Protein AF-A0A3D4VYZ0-F1 (afdb_monomer_lite)

Structure (mmCIF, N/CA/C/O backbone):
data_AF-A0A3D4VYZ0-F1
#
_entry.id   AF-A0A3D4VYZ0-F1
#
loop_
_atom_site.group_PDB
_atom_site.id
_atom_site.type_symbol
_atom_site.label_atom_id
_atom_site.label_alt_id
_atom_site.label_comp_id
_atom_site.label_asym_id
_atom_site.label_entity_id
_atom_site.label_seq_id
_atom_site.pdbx_PDB_ins_code
_atom_site.Cartn_x
_atom_site.Cartn_y
_atom_site.Cartn_z
_atom_site.occupancy
_atom_site.B_iso_or_equiv
_atom_site.auth_seq_id
_atom_site.auth_comp_id
_atom_site.auth_asym_id
_atom_site.auth_atom_id
_atom_site.pdbx_PDB_model_num
ATOM 1 N N . MET A 1 1 ? 2.281 0.788 9.299 1.00 82.56 1 MET A N 1
ATOM 2 C CA . MET A 1 1 ? 1.384 0.851 8.117 1.00 82.56 1 MET A CA 1
ATOM 3 C C . MET A 1 1 ? 1.942 1.737 7.007 1.00 82.56 1 MET A C 1
ATOM 5 O O . MET A 1 1 ? 2.529 1.193 6.082 1.00 82.56 1 MET A O 1
ATOM 9 N N . LEU A 1 2 ? 1.822 3.073 7.100 1.00 88.31 2 LEU A N 1
ATOM 10 C CA . LEU A 1 2 ? 2.219 4.002 6.029 1.00 88.31 2 LEU A CA 1
ATOM 11 C C . LEU A 1 2 ? 3.659 3.782 5.555 1.00 88.31 2 LEU A C 1
ATOM 13 O O . LEU A 1 2 ? 3.893 3.672 4.360 1.00 88.31 2 LEU A O 1
ATOM 17 N N . PHE A 1 3 ? 4.601 3.620 6.488 1.00 88.00 3 PHE A N 1
ATOM 18 C CA . PHE A 1 3 ? 5.997 3.334 6.156 1.00 88.00 3 PHE A CA 1
ATOM 19 C C . PHE A 1 3 ? 6.164 2.087 5.270 1.00 88.00 3 PHE A C 1
ATOM 21 O O . PHE A 1 3 ? 6.912 2.122 4.300 1.00 88.00 3 PHE A O 1
ATOM 28 N N . HIS A 1 4 ? 5.441 0.997 5.546 1.00 89.75 4 HIS A N 1
ATOM 29 C CA . HIS A 1 4 ? 5.520 -0.217 4.727 1.00 89.75 4 HIS A CA 1
ATOM 30 C C . HIS A 1 4 ? 4.909 -0.016 3.340 1.00 89.75 4 HIS A C 1
ATOM 32 O O . HIS A 1 4 ? 5.498 -0.458 2.356 1.00 89.75 4 HIS A O 1
ATOM 38 N N . LEU A 1 5 ? 3.763 0.667 3.253 1.00 93.06 5 LEU A N 1
ATOM 39 C CA . LEU A 1 5 ? 3.119 0.958 1.970 1.00 93.06 5 LEU A CA 1
ATOM 40 C C . LEU A 1 5 ? 3.996 1.877 1.110 1.00 93.06 5 LEU A C 1
ATOM 42 O O . LEU A 1 5 ? 4.242 1.573 -0.054 1.00 93.06 5 LEU A O 1
ATOM 46 N N . LEU A 1 6 ? 4.552 2.935 1.705 1.00 92.56 6 LEU A N 1
ATOM 47 C CA . LEU A 1 6 ? 5.479 3.848 1.041 1.00 92.56 6 LEU A CA 1
ATOM 48 C C . LEU A 1 6 ? 6.773 3.142 0.622 1.00 92.56 6 LEU A C 1
ATOM 50 O O . LEU A 1 6 ? 7.276 3.361 -0.473 1.00 92.56 6 LEU A O 1
ATOM 54 N N . SER A 1 7 ? 7.301 2.259 1.469 1.00 90.94 7 SER A N 1
ATOM 55 C CA . SER A 1 7 ? 8.493 1.476 1.153 1.00 90.94 7 SER A CA 1
ATOM 56 C C . SER A 1 7 ? 8.266 0.545 -0.044 1.00 90.94 7 SER A C 1
ATOM 58 O O . SER A 1 7 ? 9.161 0.401 -0.871 1.00 90.94 7 SER A O 1
ATOM 60 N N . ASN A 1 8 ? 7.080 -0.058 -0.178 1.00 93.00 8 ASN A N 1
ATOM 61 C CA . ASN A 1 8 ? 6.732 -0.859 -1.357 1.00 93.00 8 ASN A CA 1
ATOM 62 C C . ASN A 1 8 ? 6.607 0.016 -2.612 1.00 93.00 8 ASN A C 1
ATOM 64 O O . ASN A 1 8 ? 7.200 -0.313 -3.636 1.00 93.00 8 ASN A O 1
ATOM 68 N N . ALA A 1 9 ? 5.925 1.161 -2.509 1.00 94.19 9 ALA A N 1
ATOM 69 C CA . ALA A 1 9 ? 5.799 2.126 -3.599 1.00 94.19 9 ALA A C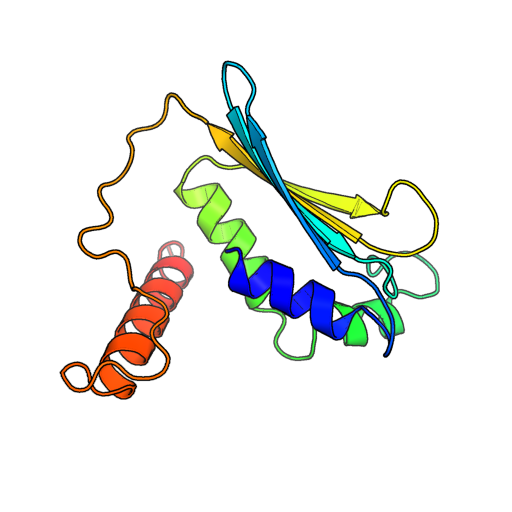A 1
ATOM 70 C C . ALA A 1 9 ? 7.174 2.612 -4.102 1.00 94.19 9 ALA A C 1
ATOM 72 O O . ALA A 1 9 ? 7.447 2.562 -5.298 1.00 94.19 9 ALA A O 1
ATOM 73 N N . LEU A 1 10 ? 8.088 2.979 -3.193 1.00 93.31 10 LEU A N 1
ATOM 74 C CA . LEU A 1 10 ? 9.450 3.431 -3.519 1.00 93.31 10 LEU A CA 1
ATOM 75 C C . LEU A 1 10 ? 10.293 2.381 -4.248 1.00 93.31 10 LEU A C 1
ATOM 77 O O . LEU A 1 10 ? 11.117 2.739 -5.081 1.00 93.31 10 LEU A O 1
ATOM 81 N N . ARG A 1 11 ? 10.109 1.091 -3.949 1.00 92.31 11 ARG A N 1
ATOM 82 C CA . ARG A 1 11 ? 10.805 0.021 -4.682 1.00 92.31 11 ARG A CA 1
ATOM 83 C C . ARG A 1 11 ? 10.164 -0.275 -6.038 1.00 92.31 11 ARG A C 1
ATOM 85 O O . ARG A 1 11 ? 10.838 -0.753 -6.951 1.00 92.31 11 ARG A O 1
ATOM 92 N N . ALA A 1 12 ? 8.860 -0.040 -6.157 1.00 93.88 12 ALA A N 1
ATOM 93 C CA . ALA A 1 12 ? 8.111 -0.288 -7.377 1.00 93.88 12 ALA A CA 1
ATOM 94 C C . ALA A 1 12 ? 8.411 0.758 -8.456 1.00 93.88 12 ALA A C 1
ATOM 96 O O . ALA A 1 12 ? 8.538 0.392 -9.631 1.00 93.88 12 ALA A O 1
ATOM 97 N N . VAL A 1 13 ? 8.534 2.031 -8.066 1.00 95.44 13 VAL A N 1
ATOM 98 C CA . VAL A 1 13 ? 8.815 3.138 -8.989 1.00 95.44 13 VAL A CA 1
ATOM 99 C C . VAL A 1 13 ? 10.237 3.081 -9.537 1.00 95.44 13 VAL A C 1
ATOM 101 O O . VAL A 1 13 ? 11.190 2.710 -8.854 1.00 95.44 13 VAL A O 1
ATOM 104 N N . SER A 1 14 ? 10.376 3.448 -10.807 1.00 92.94 14 SER A N 1
ATOM 105 C CA . SER A 1 14 ? 11.679 3.706 -11.425 1.00 92.94 14 SER A CA 1
ATOM 106 C C . SER A 1 14 ? 12.163 5.122 -11.060 1.00 92.94 14 SER A C 1
ATOM 108 O O . SER A 1 14 ? 11.348 5.956 -10.658 1.00 92.94 14 SER A O 1
ATOM 110 N N . PRO A 1 15 ? 13.462 5.446 -11.218 1.00 92.44 15 PRO A N 1
ATOM 111 C CA . PRO A 1 15 ? 13.946 6.818 -11.066 1.00 92.44 15 PRO A CA 1
ATOM 112 C C . PRO A 1 15 ? 13.119 7.812 -11.897 1.00 92.44 15 PRO A C 1
ATOM 114 O O . PRO A 1 15 ? 12.883 7.581 -13.080 1.00 92.44 15 PRO A O 1
ATOM 117 N N . GLY A 1 16 ? 12.663 8.900 -11.268 1.00 92.44 16 GLY A N 1
ATOM 118 C CA . GLY A 1 16 ? 11.771 9.891 -11.887 1.00 92.44 16 GLY A CA 1
ATOM 119 C C . GLY A 1 16 ? 10.271 9.559 -11.830 1.00 92.44 16 GLY A C 1
ATOM 120 O O . GLY A 1 16 ? 9.466 10.388 -12.250 1.00 92.44 16 GLY A O 1
ATOM 121 N N . GLY A 1 17 ? 9.891 8.392 -11.300 1.00 93.50 17 GLY A N 1
ATOM 122 C CA . GLY A 1 17 ? 8.497 8.027 -11.040 1.00 93.50 17 GLY A CA 1
ATOM 123 C C . GLY A 1 17 ? 7.862 8.826 -9.900 1.00 93.50 17 GLY A C 1
ATOM 124 O O . GLY A 1 17 ? 8.531 9.547 -9.154 1.00 93.50 17 GLY A O 1
ATOM 125 N N . GLN A 1 18 ? 6.548 8.693 -9.762 1.00 95.19 18 GLN A N 1
ATOM 126 C CA . GLN A 1 18 ? 5.728 9.440 -8.818 1.00 95.19 18 GLN A CA 1
ATOM 127 C C . GLN A 1 18 ? 5.011 8.526 -7.832 1.00 95.19 18 GLN A C 1
ATOM 129 O O . GLN A 1 18 ? 4.417 7.508 -8.185 1.00 95.19 18 GLN A O 1
ATOM 134 N N . ILE A 1 19 ? 4.989 8.976 -6.579 1.00 96.31 19 ILE A N 1
ATOM 135 C CA . ILE A 1 19 ? 4.181 8.392 -5.514 1.00 96.31 19 ILE A CA 1
ATOM 136 C C . ILE A 1 19 ? 3.272 9.490 -4.974 1.00 96.31 19 ILE A C 1
ATOM 138 O O . ILE A 1 19 ? 3.730 10.585 -4.648 1.00 96.31 19 ILE A O 1
ATOM 142 N N . LYS A 1 20 ? 1.978 9.203 -4.872 1.00 96.44 20 LYS A N 1
ATOM 143 C CA . LYS A 1 20 ? 0.965 10.097 -4.315 1.00 96.44 20 LYS A CA 1
ATOM 144 C C . LYS A 1 20 ? 0.425 9.491 -3.032 1.00 96.44 20 LYS A C 1
ATOM 146 O O . LYS A 1 20 ? -0.038 8.355 -3.026 1.00 96.44 20 LYS A O 1
ATOM 151 N N . ILE A 1 21 ? 0.462 10.267 -1.956 1.00 96.62 21 ILE A N 1
ATOM 152 C CA . ILE A 1 21 ? -0.135 9.900 -0.672 1.00 96.62 21 ILE A CA 1
ATOM 153 C C . ILE A 1 21 ? -1.327 10.821 -0.452 1.00 96.62 21 ILE A C 1
ATOM 155 O O . ILE A 1 21 ? -1.204 12.038 -0.583 1.00 96.62 21 ILE A O 1
ATOM 159 N N . ARG A 1 22 ? -2.485 10.246 -0.141 1.00 95.44 22 ARG A N 1
ATOM 160 C CA . ARG A 1 22 ? -3.716 10.988 0.118 1.00 95.44 22 ARG A CA 1
ATOM 161 C C . ARG A 1 22 ? -4.358 10.473 1.395 1.00 95.44 22 ARG A C 1
ATOM 163 O O . ARG A 1 22 ? -4.404 9.268 1.620 1.00 95.44 22 ARG A O 1
ATOM 170 N N . LEU A 1 23 ? -4.869 11.395 2.196 1.00 94.69 23 LEU A N 1
ATOM 171 C CA . LEU A 1 23 ? -5.747 11.092 3.312 1.00 94.69 23 LEU A CA 1
ATOM 172 C C . LEU A 1 23 ? -7.079 11.786 3.038 1.00 94.69 23 LEU A C 1
ATOM 174 O O . LEU A 1 23 ? -7.121 13.010 2.930 1.00 94.69 23 LEU A O 1
ATOM 178 N N . THR A 1 24 ? -8.141 11.013 2.861 1.00 93.81 24 THR A N 1
ATOM 179 C CA . THR A 1 24 ? -9.504 11.528 2.666 1.00 93.81 24 THR A CA 1
ATOM 180 C C . THR A 1 24 ? -10.428 10.920 3.698 1.00 93.81 24 THR A C 1
ATOM 182 O O . THR A 1 24 ? -10.094 9.904 4.293 1.00 93.81 24 THR A O 1
ATOM 185 N N . ARG A 1 25 ? -11.592 11.522 3.912 1.00 92.56 25 ARG A N 1
ATOM 186 C CA . ARG A 1 25 ? -12.623 10.963 4.783 1.00 92.56 25 ARG A CA 1
ATOM 187 C C . ARG A 1 25 ? -13.994 11.142 4.152 1.00 92.56 25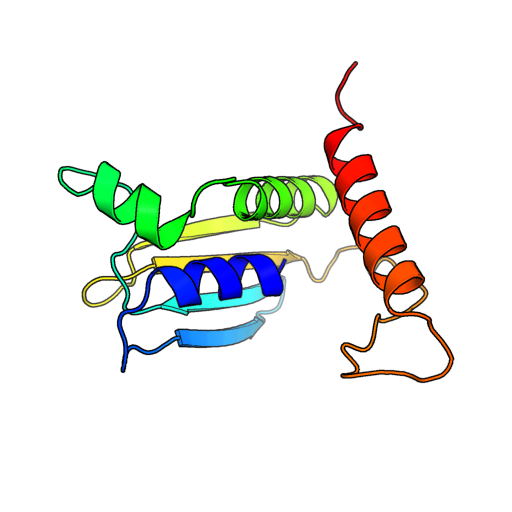 ARG A C 1
ATOM 189 O O . ARG A 1 25 ? -14.178 12.109 3.409 1.00 92.56 25 ARG A O 1
ATOM 196 N N . ASP A 1 26 ? -14.917 10.261 4.491 1.00 93.19 26 ASP A N 1
ATOM 197 C CA . ASP A 1 26 ? -16.352 10.519 4.399 1.00 93.19 26 ASP A CA 1
ATOM 198 C C . ASP A 1 26 ? -16.941 10.616 5.821 1.00 93.19 26 ASP A C 1
ATOM 200 O O . ASP A 1 26 ? -16.220 10.968 6.764 1.00 93.19 26 ASP A O 1
ATOM 204 N N . ASP A 1 27 ? -18.247 10.395 5.963 1.00 90.94 27 ASP A N 1
ATOM 205 C CA . ASP A 1 27 ? -18.944 10.468 7.249 1.00 90.94 27 ASP A CA 1
ATOM 206 C C . ASP A 1 27 ? -18.671 9.253 8.156 1.00 90.94 27 ASP A C 1
ATOM 208 O O . ASP A 1 27 ? -18.813 9.360 9.374 1.00 90.94 27 ASP A O 1
ATOM 212 N N . GLU A 1 28 ? -18.244 8.118 7.595 1.00 89.56 28 GLU A N 1
ATOM 213 C CA . GLU A 1 28 ? -18.075 6.847 8.313 1.00 89.56 28 GLU A CA 1
ATOM 214 C C . GLU A 1 28 ? -16.606 6.423 8.443 1.00 89.56 28 GLU A C 1
ATOM 216 O O . GLU A 1 28 ? -16.213 5.841 9.458 1.00 89.56 28 GLU A O 1
ATOM 221 N N . ASP A 1 29 ? -15.779 6.734 7.446 1.00 93.06 29 ASP A N 1
ATOM 222 C CA . ASP A 1 29 ? -14.447 6.173 7.260 1.00 93.06 29 ASP A CA 1
ATOM 223 C C . ASP A 1 29 ? -13.390 7.233 6.895 1.00 93.06 29 ASP A C 1
ATOM 225 O O . ASP A 1 29 ? -13.617 8.209 6.174 1.00 93.06 29 ASP A O 1
ATOM 229 N N . LEU A 1 30 ? -12.162 6.989 7.354 1.00 94.12 30 LEU A N 1
ATOM 230 C CA . LEU A 1 30 ? -10.936 7.627 6.883 1.00 94.12 30 LEU A CA 1
ATOM 231 C C . LEU A 1 30 ? -10.222 6.688 5.897 1.00 94.12 30 LEU A C 1
ATOM 233 O O . LEU A 1 30 ? -10.074 5.493 6.141 1.00 94.12 30 LEU A O 1
ATOM 237 N N . TYR A 1 31 ? -9.706 7.241 4.806 1.00 95.75 31 TYR A N 1
ATOM 238 C CA . TYR A 1 31 ? -9.034 6.517 3.733 1.00 95.75 31 TYR A CA 1
ATOM 239 C C . TYR A 1 31 ? -7.603 7.023 3.581 1.00 95.75 31 TYR A C 1
ATOM 241 O O . TYR A 1 31 ? -7.370 8.136 3.103 1.00 95.75 31 TYR A O 1
ATOM 249 N N . LEU A 1 32 ? -6.633 6.191 3.960 1.00 96.00 32 LEU A N 1
ATOM 250 C CA . LEU A 1 32 ? -5.220 6.408 3.662 1.00 96.00 32 LEU A CA 1
ATOM 251 C C . LEU A 1 32 ? -4.870 5.702 2.353 1.00 96.00 32 LEU A C 1
ATOM 253 O O . LEU A 1 32 ? -4.872 4.475 2.282 1.00 96.00 32 LEU A O 1
ATOM 257 N N . ILE A 1 33 ? -4.526 6.475 1.331 1.00 96.88 33 ILE A N 1
ATOM 258 C CA . ILE A 1 33 ? -4.264 5.987 -0.021 1.00 96.88 33 ILE A CA 1
ATOM 259 C C . ILE A 1 33 ? -2.806 6.276 -0.389 1.00 96.88 33 ILE A C 1
ATOM 261 O O . ILE A 1 33 ? -2.349 7.413 -0.282 1.00 96.88 33 ILE A O 1
ATOM 265 N N . VAL A 1 34 ? -2.087 5.256 -0.854 1.00 97.06 34 VAL A N 1
ATOM 266 C CA . VAL A 1 34 ? -0.746 5.354 -1.443 1.00 97.06 34 VAL A CA 1
ATOM 267 C C . VAL A 1 34 ? -0.820 4.819 -2.870 1.00 97.06 34 VAL A C 1
ATOM 269 O O . VAL A 1 34 ? -1.111 3.644 -3.083 1.00 97.06 34 VAL A O 1
ATOM 272 N N . GLU A 1 35 ? -0.580 5.689 -3.844 1.00 97.00 35 GLU A N 1
ATOM 273 C CA . GLU A 1 35 ? -0.578 5.372 -5.273 1.00 97.00 35 GLU A CA 1
ATOM 274 C C . GLU A 1 35 ? 0.825 5.556 -5.846 1.00 97.00 35 GLU A C 1
ATOM 276 O O . GLU A 1 35 ? 1.431 6.603 -5.640 1.00 97.00 35 GLU A O 1
ATOM 281 N N . ASP A 1 36 ? 1.323 4.577 -6.594 1.00 96.69 36 ASP A N 1
ATOM 282 C CA . ASP A 1 36 ? 2.574 4.669 -7.349 1.00 96.69 36 ASP A CA 1
ATOM 283 C C . ASP A 1 36 ? 2.343 4.452 -8.844 1.00 96.69 36 ASP A C 1
ATOM 285 O O . ASP A 1 36 ? 1.363 3.824 -9.242 1.00 96.69 36 ASP A O 1
ATOM 289 N N . ASP A 1 37 ? 3.241 4.973 -9.674 1.00 96.56 37 ASP A N 1
ATOM 290 C CA . ASP A 1 37 ? 3.280 4.740 -11.122 1.00 96.56 37 ASP A CA 1
ATOM 291 C C . ASP A 1 37 ? 4.315 3.678 -11.535 1.00 96.56 37 ASP A C 1
ATOM 293 O O . ASP A 1 37 ? 4.803 3.664 -12.666 1.00 96.56 37 ASP A O 1
ATOM 297 N N . GLY A 1 38 ? 4.664 2.785 -10.605 1.00 95.19 38 GLY A N 1
ATOM 298 C CA . GLY A 1 38 ? 5.713 1.793 -10.776 1.00 95.19 38 GLY A CA 1
ATOM 299 C C . GLY A 1 38 ? 5.287 0.559 -11.569 1.00 95.19 38 GLY A C 1
ATOM 300 O O . GLY A 1 38 ? 4.348 0.563 -12.365 1.00 95.19 38 GLY A O 1
ATOM 301 N N . CYS A 1 39 ? 5.999 -0.543 -11.327 1.00 93.88 39 CYS A N 1
ATOM 302 C CA . CYS A 1 39 ? 5.809 -1.814 -12.039 1.00 93.88 39 CYS A CA 1
ATOM 303 C C . CYS A 1 39 ? 4.414 -2.457 -11.868 1.00 93.88 39 CYS A C 1
ATOM 305 O O . CYS A 1 39 ? 4.019 -3.299 -12.674 1.00 93.88 39 CYS A O 1
ATOM 307 N N . GLY A 1 40 ? 3.646 -2.036 -10.858 1.00 93.69 40 GLY A N 1
ATOM 308 C CA . GLY A 1 40 ? 2.332 -2.587 -10.541 1.00 93.69 40 GLY A CA 1
ATOM 309 C C . GLY A 1 40 ? 2.378 -3.855 -9.688 1.00 93.69 40 GLY A C 1
ATOM 310 O O . GLY A 1 40 ? 3.426 -4.290 -9.203 1.00 93.69 40 GLY A O 1
ATOM 311 N N . LEU A 1 41 ? 1.202 -4.445 -9.478 1.00 92.62 41 LEU A N 1
ATOM 312 C CA . LEU A 1 41 ? 1.045 -5.638 -8.649 1.00 92.62 41 LEU A CA 1
ATOM 313 C C . LEU A 1 41 ? 1.644 -6.890 -9.322 1.00 92.62 41 LEU A C 1
ATOM 315 O O . LEU A 1 41 ? 1.641 -6.999 -10.552 1.00 92.62 41 LEU A O 1
ATOM 319 N N . PRO A 1 42 ? 2.128 -7.870 -8.535 1.00 90.00 42 PRO A N 1
ATOM 320 C CA . PRO A 1 42 ? 2.628 -9.140 -9.052 1.00 90.00 42 PRO A CA 1
ATOM 321 C C . PRO A 1 42 ? 1.471 -10.021 -9.531 1.00 90.00 42 PRO A C 1
ATOM 323 O O . PRO A 1 42 ? 0.965 -10.865 -8.795 1.00 90.00 42 PRO A O 1
ATOM 326 N N . THR A 1 43 ? 1.034 -9.803 -10.768 1.00 86.88 43 THR A N 1
ATOM 327 C CA . THR A 1 43 ? -0.057 -10.532 -11.431 1.00 86.88 43 THR A CA 1
ATOM 328 C C . THR A 1 43 ? 0.301 -10.778 -12.899 1.00 86.88 43 THR A C 1
ATOM 330 O O . THR A 1 43 ? 1.102 -10.035 -13.465 1.00 86.88 43 THR A O 1
ATOM 333 N N . GLY A 1 44 ? -0.272 -11.819 -13.511 1.00 87.81 44 GLY A N 1
ATOM 334 C CA . GLY A 1 44 ? -0.059 -12.135 -14.929 1.00 87.81 44 GLY A CA 1
ATOM 335 C C . GLY A 1 44 ? 1.383 -12.525 -15.278 1.00 87.81 44 GLY A C 1
ATOM 336 O O . GLY A 1 44 ? 2.103 -13.095 -14.459 1.00 87.81 44 GLY A O 1
ATOM 337 N N . GLU A 1 45 ? 1.799 -12.214 -16.507 1.00 87.12 45 GLU A N 1
ATOM 338 C CA . GLU A 1 45 ? 3.101 -12.611 -17.072 1.00 87.12 45 GLU A CA 1
ATOM 339 C C . GLU A 1 45 ? 4.294 -11.956 -16.354 1.00 87.12 45 GLU A C 1
ATOM 341 O O . GLU A 1 45 ? 5.329 -12.590 -16.158 1.00 87.12 45 GLU A O 1
ATOM 346 N N . ASN A 1 46 ? 4.124 -10.728 -15.851 1.00 87.50 46 ASN A N 1
ATOM 347 C CA . ASN A 1 46 ? 5.177 -9.974 -15.155 1.00 87.50 46 A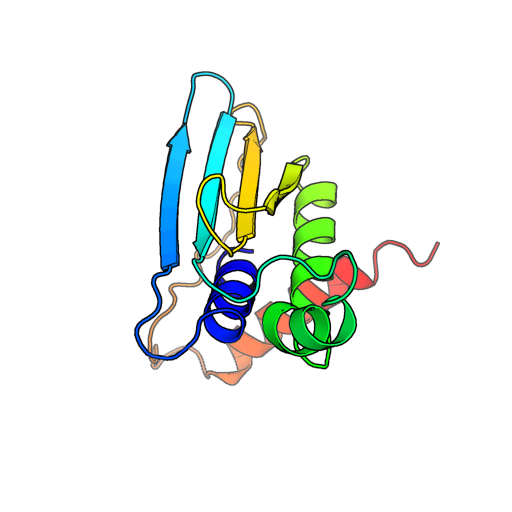SN A CA 1
ATOM 348 C C . ASN A 1 46 ? 5.262 -10.289 -13.651 1.00 87.50 46 ASN A C 1
ATOM 350 O O . ASN A 1 46 ? 5.917 -9.565 -12.896 1.00 87.50 46 ASN A O 1
ATOM 354 N N . TRP A 1 47 ? 4.609 -11.362 -13.185 1.00 90.44 47 TRP A N 1
ATOM 355 C CA . TRP A 1 47 ? 4.507 -11.704 -11.764 1.00 90.44 47 TRP A CA 1
ATOM 356 C C . TRP A 1 47 ? 5.861 -11.709 -11.045 1.00 90.44 47 TRP A C 1
ATOM 358 O O . TRP A 1 47 ? 5.983 -11.114 -9.974 1.00 90.44 47 TRP A O 1
ATOM 368 N N . MET A 1 48 ? 6.884 -12.354 -11.617 1.00 89.25 48 MET A N 1
ATOM 369 C CA . MET A 1 48 ? 8.167 -12.557 -10.930 1.00 89.25 48 MET A CA 1
ATOM 370 C C . MET A 1 48 ? 8.960 -11.253 -10.793 1.00 89.25 48 MET A C 1
ATOM 372 O O . MET A 1 48 ? 9.505 -10.968 -9.722 1.00 89.25 48 MET A O 1
ATOM 376 N N . GLU A 1 49 ? 8.986 -10.441 -11.852 1.00 90.12 49 GLU A N 1
ATOM 377 C CA . GLU A 1 49 ? 9.654 -9.139 -11.849 1.00 90.12 49 GLU A CA 1
ATOM 378 C C . GLU A 1 49 ? 8.948 -8.167 -10.899 1.00 90.12 49 GLU A C 1
ATOM 380 O O . GLU A 1 49 ? 9.581 -7.611 -9.994 1.00 90.12 49 GLU A O 1
ATOM 385 N N . ASN A 1 50 ? 7.625 -8.034 -11.031 1.00 90.94 50 ASN A N 1
ATOM 386 C CA . ASN A 1 50 ? 6.821 -7.166 -10.176 1.00 90.94 50 ASN A CA 1
ATOM 387 C C . ASN A 1 50 ? 6.910 -7.602 -8.714 1.00 90.94 50 ASN A C 1
ATOM 389 O O . ASN A 1 50 ? 7.024 -6.764 -7.826 1.00 90.94 50 ASN A O 1
ATOM 393 N N . ARG A 1 51 ? 6.950 -8.911 -8.432 1.00 89.69 51 ARG A N 1
ATOM 394 C CA . ARG A 1 51 ? 7.141 -9.429 -7.071 1.00 89.69 51 ARG A CA 1
ATOM 395 C C . ARG A 1 51 ? 8.480 -8.985 -6.494 1.00 89.69 51 ARG A C 1
ATOM 397 O O . ARG A 1 51 ? 8.520 -8.547 -5.345 1.00 89.69 51 ARG A O 1
ATOM 404 N N . ARG A 1 52 ? 9.565 -9.088 -7.267 1.00 89.25 52 ARG A N 1
ATOM 405 C CA . ARG A 1 52 ? 10.907 -8.674 -6.830 1.00 89.25 52 ARG A CA 1
ATOM 406 C C . ARG A 1 52 ? 10.968 -7.172 -6.548 1.00 89.25 52 ARG A C 1
ATOM 408 O O . ARG A 1 52 ? 11.542 -6.780 -5.534 1.00 89.25 52 ARG A O 1
ATOM 415 N N . ARG A 1 53 ? 10.379 -6.353 -7.423 1.00 89.44 53 ARG A N 1
ATOM 416 C CA . ARG A 1 53 ? 10.379 -4.887 -7.309 1.00 89.44 53 ARG A CA 1
ATOM 417 C C . ARG A 1 53 ? 9.425 -4.391 -6.221 1.00 89.44 53 ARG A C 1
ATOM 419 O O . ARG A 1 53 ? 9.859 -3.697 -5.315 1.00 89.44 53 ARG A O 1
ATOM 426 N N . PHE A 1 54 ? 8.157 -4.791 -6.247 1.00 87.12 54 PHE A N 1
ATOM 427 C CA . PHE A 1 54 ? 7.120 -4.281 -5.343 1.00 87.12 54 PHE A CA 1
ATOM 428 C C . PHE A 1 54 ? 7.235 -4.819 -3.905 1.00 87.12 54 PHE A C 1
ATOM 430 O O . PHE A 1 54 ? 7.153 -4.052 -2.947 1.00 87.12 54 PHE A O 1
ATOM 437 N N . LEU A 1 55 ? 7.434 -6.133 -3.722 1.00 82.62 55 LEU A N 1
ATOM 438 C CA . LEU A 1 55 ? 7.423 -6.765 -2.388 1.00 82.62 55 LEU A CA 1
ATOM 439 C C . LEU A 1 55 ? 8.810 -6.849 -1.732 1.00 82.62 55 LEU A C 1
ATOM 441 O O . LEU A 1 55 ? 8.910 -7.100 -0.527 1.00 82.62 55 LEU A O 1
ATOM 445 N N . GLY A 1 56 ? 9.883 -6.661 -2.505 1.00 73.88 56 GLY A N 1
ATOM 446 C CA . GLY A 1 56 ? 11.249 -6.905 -2.046 1.00 73.88 56 GLY A CA 1
ATOM 447 C C . GLY A 1 56 ? 11.497 -8.370 -1.643 1.00 73.88 56 GLY A C 1
ATOM 448 O O . GLY A 1 56 ? 10.709 -9.269 -1.944 1.00 73.88 56 GLY A O 1
ATOM 449 N N . GLY A 1 57 ? 12.623 -8.619 -0.962 1.00 65.38 57 GLY A N 1
ATOM 450 C CA . GLY A 1 57 ? 13.078 -9.977 -0.623 1.00 65.38 57 GLY A CA 1
ATOM 451 C C . GLY A 1 57 ? 12.365 -10.632 0.567 1.00 65.38 57 GLY A C 1
ATOM 452 O O . GLY A 1 57 ? 12.067 -11.819 0.511 1.00 65.38 57 GLY A O 1
ATOM 453 N N . VAL A 1 58 ? 12.068 -9.873 1.630 1.00 64.88 58 VAL A N 1
ATOM 454 C CA . VAL A 1 58 ? 11.576 -10.428 2.914 1.00 64.88 58 VAL A CA 1
ATOM 455 C C . VAL A 1 58 ? 10.044 -10.425 3.020 1.00 64.88 58 VAL A C 1
ATOM 457 O O . VAL A 1 58 ? 9.479 -11.172 3.807 1.00 64.88 58 VAL A O 1
ATOM 460 N N . GLN A 1 59 ? 9.346 -9.607 2.223 1.00 70.12 59 GLN A N 1
ATOM 461 C CA . GLN A 1 59 ? 7.873 -9.576 2.081 1.00 70.12 59 GLN A CA 1
ATOM 462 C C . GLN A 1 59 ? 7.048 -9.342 3.363 1.00 70.12 59 GLN A C 1
ATOM 464 O O . GLN A 1 59 ? 5.818 -9.321 3.312 1.00 70.12 59 GLN A O 1
ATOM 469 N N . ALA A 1 60 ? 7.697 -9.086 4.501 1.00 74.81 60 ALA A N 1
ATOM 470 C CA . ALA A 1 60 ? 7.038 -8.891 5.788 1.00 74.81 60 ALA A CA 1
ATOM 471 C C . ALA A 1 60 ? 6.149 -7.639 5.821 1.00 74.81 60 ALA A C 1
ATOM 473 O O . ALA A 1 60 ? 5.097 -7.655 6.449 1.00 74.81 60 ALA A O 1
ATOM 474 N N . GLY A 1 61 ? 6.514 -6.568 5.106 1.00 82.62 61 GLY A N 1
ATOM 475 C CA . GLY A 1 61 ? 5.816 -5.282 5.208 1.00 82.62 61 GLY A CA 1
ATOM 476 C C . GLY A 1 61 ? 4.318 -5.369 4.903 1.00 82.62 61 GLY A C 1
ATOM 477 O O . GLY A 1 61 ? 3.506 -4.836 5.654 1.00 82.62 61 GLY A O 1
ATOM 478 N N . LEU A 1 62 ? 3.929 -6.086 3.843 1.00 87.31 62 LEU A N 1
ATOM 479 C CA . LEU A 1 62 ? 2.514 -6.230 3.492 1.00 87.31 62 LEU A CA 1
ATOM 480 C C . LEU A 1 62 ? 1.775 -7.196 4.430 1.00 87.31 62 LEU A C 1
ATOM 482 O O . LEU A 1 62 ? 0.600 -6.976 4.725 1.00 87.31 62 LEU A O 1
ATOM 486 N N . LEU A 1 63 ? 2.454 -8.237 4.920 1.00 85.81 63 LEU A N 1
ATOM 487 C CA . LEU A 1 63 ? 1.901 -9.143 5.926 1.00 85.81 63 LEU A CA 1
ATOM 488 C C . LEU A 1 63 ? 1.569 -8.386 7.217 1.00 85.81 63 LEU A C 1
ATOM 490 O O . LEU A 1 63 ? 0.455 -8.511 7.723 1.00 85.81 63 LEU A O 1
ATOM 494 N N . LEU A 1 64 ? 2.496 -7.554 7.695 1.00 84.62 64 LEU A N 1
ATOM 495 C CA . LEU A 1 64 ? 2.296 -6.696 8.860 1.00 84.62 64 LEU A CA 1
ATOM 496 C C . LEU A 1 64 ? 1.129 -5.737 8.626 1.00 84.62 64 LEU A C 1
ATOM 498 O O . LEU A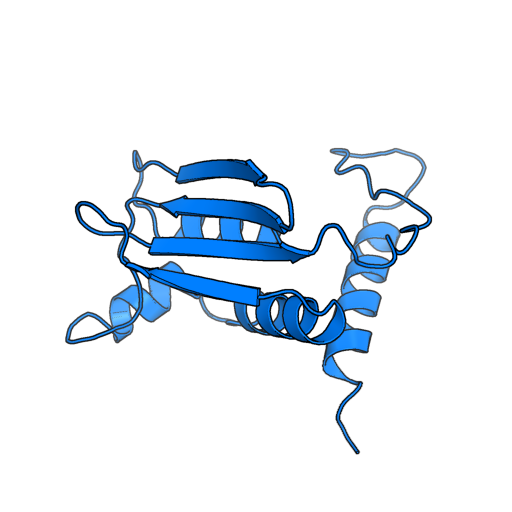 1 64 ? 0.231 -5.659 9.456 1.00 84.62 64 LEU A O 1
ATOM 502 N N . CYS A 1 65 ? 1.053 -5.087 7.458 1.00 88.75 65 CYS A N 1
ATOM 503 C CA . CYS A 1 65 ? -0.103 -4.260 7.103 1.00 88.75 65 CYS A CA 1
ATOM 504 C C . CYS A 1 65 ? -1.433 -5.033 7.188 1.00 88.75 65 CYS A C 1
ATOM 506 O O . CYS A 1 65 ? -2.396 -4.538 7.766 1.00 88.75 65 CYS A O 1
ATOM 508 N N . ARG A 1 66 ? -1.504 -6.264 6.670 1.00 89.06 66 ARG A N 1
ATOM 509 C CA . ARG A 1 66 ? -2.722 -7.086 6.778 1.00 89.06 66 ARG A CA 1
ATOM 510 C C . ARG A 1 66 ? -3.059 -7.433 8.229 1.00 89.06 66 ARG A C 1
ATOM 512 O O . ARG A 1 66 ? -4.229 -7.382 8.595 1.00 89.06 66 ARG A O 1
ATOM 519 N N . ARG A 1 67 ? -2.054 -7.742 9.054 1.00 85.06 67 ARG A N 1
ATOM 520 C CA . ARG A 1 67 ? -2.223 -8.042 10.486 1.00 85.06 67 ARG A CA 1
ATOM 521 C C . ARG A 1 67 ? -2.711 -6.830 11.271 1.00 85.06 67 ARG A C 1
ATOM 523 O O . ARG A 1 67 ? -3.687 -6.953 11.998 1.00 85.06 67 ARG A O 1
ATOM 530 N N . TYR A 1 68 ? -2.109 -5.663 11.050 1.00 83.75 68 TYR A N 1
ATOM 531 C CA . TYR A 1 68 ? -2.579 -4.394 11.604 1.00 83.75 68 TYR A CA 1
ATOM 532 C C . TYR A 1 68 ? -4.042 -4.137 11.256 1.00 83.75 68 TYR A C 1
ATOM 534 O O . TYR A 1 68 ? -4.828 -3.815 12.138 1.00 83.75 68 TYR A O 1
ATOM 542 N N . CYS A 1 69 ? -4.416 -4.307 9.985 1.00 88.06 69 CYS A N 1
ATOM 543 C CA . CYS A 1 69 ? -5.793 -4.069 9.571 1.00 88.06 69 CYS A CA 1
ATOM 544 C C . CYS A 1 69 ? -6.760 -5.046 10.244 1.00 88.06 69 CYS A C 1
ATOM 546 O O . CYS A 1 69 ? -7.751 -4.615 10.820 1.00 88.06 69 CYS A O 1
ATOM 548 N N . ALA A 1 70 ? -6.428 -6.340 10.260 1.00 86.38 70 ALA A N 1
ATOM 549 C CA . ALA A 1 70 ? -7.249 -7.350 10.921 1.00 86.38 70 ALA A CA 1
ATOM 550 C C . ALA A 1 70 ? -7.418 -7.085 12.427 1.00 86.38 70 ALA A C 1
ATOM 552 O O . ALA A 1 70 ? -8.515 -7.244 12.947 1.00 86.38 70 ALA A O 1
ATOM 553 N N . HIS A 1 71 ? -6.350 -6.673 13.115 1.00 81.19 71 HIS A N 1
ATOM 554 C CA . HIS A 1 71 ? -6.381 -6.404 14.553 1.00 81.19 71 HIS A CA 1
ATOM 555 C C . HIS A 1 71 ? -7.187 -5.143 14.897 1.00 81.19 71 HIS A C 1
ATOM 557 O O . HIS A 1 71 ? -7.913 -5.125 15.882 1.00 81.19 71 HIS A O 1
ATOM 563 N N . MET A 1 72 ? -7.093 -4.100 14.069 1.00 81.25 72 MET A N 1
ATOM 564 C CA . MET A 1 72 ? -7.745 -2.809 14.320 1.00 81.25 72 MET A CA 1
ATOM 565 C C . MET A 1 72 ? -9.152 -2.704 13.704 1.00 81.25 72 MET A C 1
ATOM 567 O O . MET A 1 72 ? -9.773 -1.647 13.780 1.00 81.25 72 MET A O 1
ATOM 571 N N . GLY A 1 73 ? -9.645 -3.760 13.046 1.00 85.12 73 GLY A N 1
ATOM 572 C CA . GLY A 1 73 ? -10.908 -3.723 12.298 1.00 85.12 73 GLY A CA 1
ATOM 573 C C . GLY A 1 73 ? -10.866 -2.828 11.050 1.00 85.12 73 GLY A C 1
ATOM 574 O O . GLY A 1 73 ? -11.901 -2.354 10.592 1.00 85.12 73 GLY A O 1
ATOM 575 N N . TRP A 1 74 ? -9.676 -2.566 10.506 1.00 92.38 74 TRP A N 1
ATOM 576 C CA . TRP A 1 74 ? -9.481 -1.789 9.278 1.00 92.38 74 TRP A CA 1
ATOM 577 C C . TRP A 1 74 ? -9.467 -2.706 8.054 1.00 92.38 74 TRP A C 1
ATOM 579 O O . TRP A 1 74 ? -9.294 -3.923 8.160 1.00 92.38 74 TRP A O 1
ATOM 589 N N . VAL A 1 75 ? -9.573 -2.122 6.862 1.00 94.50 75 VAL A N 1
ATOM 590 C CA . VAL A 1 75 ? -9.508 -2.869 5.597 1.00 94.50 75 VAL A CA 1
ATOM 591 C C . VAL A 1 75 ? -8.363 -2.358 4.734 1.00 94.50 75 VAL A C 1
ATOM 593 O O . VAL A 1 75 ? -8.279 -1.166 4.469 1.00 94.50 75 VAL A O 1
ATOM 596 N N . LEU A 1 76 ? -7.500 -3.268 4.270 1.00 95.75 76 LEU A N 1
ATOM 597 C CA . LEU A 1 76 ? -6.454 -2.981 3.284 1.00 95.75 76 LEU A CA 1
ATOM 598 C C . LEU A 1 76 ? -6.834 -3.555 1.918 1.00 95.75 76 LEU A C 1
ATOM 600 O O . LEU A 1 76 ? -6.915 -4.776 1.756 1.00 95.75 76 LEU A O 1
ATOM 604 N N . SER A 1 77 ? -6.940 -2.675 0.929 1.00 96.38 77 SER A N 1
ATOM 605 C CA . SER A 1 77 ? -7.183 -2.996 -0.474 1.00 96.38 77 SER A CA 1
ATOM 606 C C . SER A 1 77 ? -5.940 -2.698 -1.312 1.00 96.38 77 SER A C 1
ATOM 608 O O . SER A 1 77 ? -5.333 -1.635 -1.196 1.00 96.38 77 SER A O 1
ATOM 610 N N . LEU A 1 78 ? -5.562 -3.639 -2.178 1.00 95.19 78 LEU A N 1
ATOM 611 C CA . LEU A 1 78 ? -4.529 -3.452 -3.196 1.00 95.19 78 LEU A CA 1
ATOM 612 C C . LEU A 1 78 ? -5.164 -3.632 -4.567 1.00 95.19 78 LEU A C 1
ATOM 614 O O . LEU A 1 78 ? -5.721 -4.690 -4.853 1.00 95.19 78 LEU A O 1
ATOM 618 N N . THR A 1 79 ? -5.057 -2.614 -5.410 1.00 95.62 79 THR A N 1
ATOM 619 C CA . THR A 1 79 ? -5.627 -2.612 -6.762 1.00 95.62 79 THR A CA 1
ATOM 620 C C . THR A 1 79 ? -4.607 -2.074 -7.763 1.00 95.62 79 THR A C 1
ATOM 622 O O . THR A 1 79 ? -3.709 -1.324 -7.364 1.00 95.62 79 THR A O 1
ATOM 625 N N . PRO A 1 80 ? -4.689 -2.446 -9.052 1.00 94.62 80 PRO A N 1
ATOM 626 C CA . PRO A 1 80 ? -3.967 -1.730 -10.095 1.00 94.62 80 PRO A CA 1
ATOM 627 C C . PRO A 1 80 ? -4.326 -0.245 -10.057 1.00 94.62 80 PRO A C 1
ATOM 629 O O . PRO A 1 80 ? -5.464 0.124 -9.755 1.00 94.62 80 PRO A O 1
ATOM 632 N N . ARG A 1 81 ? -3.361 0.619 -10.365 1.00 92.56 81 ARG A N 1
ATOM 633 C CA . ARG A 1 81 ? -3.635 2.049 -10.505 1.00 92.56 81 ARG A CA 1
ATOM 634 C C . ARG A 1 81 ? -4.642 2.274 -11.640 1.00 92.56 81 ARG A C 1
ATOM 636 O O . ARG A 1 81 ? -4.546 1.652 -12.691 1.00 92.56 81 ARG A O 1
ATOM 643 N N . GLY A 1 82 ? -5.588 3.197 -11.445 1.00 78.94 82 GLY A N 1
ATOM 644 C CA . GLY A 1 82 ? -6.670 3.447 -12.411 1.00 78.94 82 GLY A CA 1
ATOM 645 C C . GLY A 1 82 ? -6.222 3.962 -13.788 1.00 78.94 82 GLY A C 1
ATOM 646 O O . GLY A 1 82 ? -7.001 3.913 -14.733 1.00 78.94 82 GLY A O 1
ATOM 647 N N . ALA A 1 83 ? -4.983 4.442 -13.922 1.00 78.69 83 ALA A N 1
ATOM 648 C CA . ALA A 1 83 ? -4.394 4.856 -15.191 1.00 78.69 83 ALA A CA 1
ATOM 649 C C . ALA A 1 83 ? -2.928 4.410 -15.272 1.00 78.69 83 ALA A C 1
ATOM 651 O O . ALA A 1 83 ? -2.136 4.718 -14.376 1.00 78.69 83 ALA A O 1
ATOM 652 N N . GLY A 1 84 ? -2.570 3.746 -16.375 1.00 81.75 84 GLY A N 1
ATOM 653 C CA . GLY A 1 84 ? -1.215 3.256 -16.631 1.00 81.75 84 GLY A CA 1
ATOM 654 C C . GLY A 1 84 ? -0.808 2.079 -15.742 1.00 81.75 84 GLY A C 1
ATOM 655 O O . GLY A 1 84 ? -1.647 1.375 -15.185 1.00 81.75 84 GLY A O 1
ATOM 656 N N . SER A 1 85 ? 0.501 1.856 -15.630 1.00 84.75 85 SER A N 1
ATOM 657 C CA . SER A 1 85 ? 1.073 0.906 -14.677 1.00 84.75 85 SER A CA 1
ATOM 658 C C . SER A 1 85 ? 1.118 1.500 -13.267 1.00 84.75 85 SER A C 1
ATOM 660 O O . SER A 1 85 ? 1.121 2.722 -13.084 1.00 84.75 85 SER A O 1
ATOM 662 N N . GLY A 1 86 ? 1.155 0.625 -12.264 1.00 93.81 86 GLY A N 1
ATOM 663 C CA . GLY A 1 86 ? 1.330 1.014 -10.869 1.00 93.81 86 GLY A CA 1
ATOM 664 C C . GLY A 1 86 ? 0.311 0.390 -9.931 1.00 93.81 86 GLY A C 1
ATOM 665 O O . GLY A 1 86 ? -0.556 -0.392 -10.337 1.00 93.81 86 GLY A O 1
ATOM 666 N N . THR A 1 87 ? 0.437 0.724 -8.653 1.00 96.19 87 THR A N 1
ATOM 667 C CA . THR A 1 87 ? -0.392 0.153 -7.590 1.00 96.19 87 THR A CA 1
ATOM 668 C C . THR A 1 87 ? -1.110 1.245 -6.819 1.00 96.19 87 THR A C 1
ATOM 670 O O . THR A 1 87 ? -0.562 2.311 -6.558 1.00 96.19 87 THR A O 1
ATOM 673 N N . ARG A 1 88 ? -2.342 0.950 -6.410 1.00 97.00 88 ARG A N 1
ATOM 674 C CA . ARG A 1 88 ? -3.105 1.710 -5.427 1.00 97.00 88 ARG A CA 1
ATOM 675 C C . ARG A 1 88 ? -3.302 0.857 -4.181 1.00 97.00 88 ARG A C 1
ATOM 677 O O . ARG A 1 88 ? -4.017 -0.148 -4.218 1.00 97.00 88 ARG A O 1
ATOM 684 N N . ALA A 1 89 ? -2.668 1.267 -3.089 1.00 97.06 89 ALA A N 1
ATOM 685 C CA . ALA A 1 89 ? -2.884 0.724 -1.757 1.00 97.06 89 ALA A CA 1
ATOM 686 C C . ALA A 1 89 ? -3.803 1.651 -0.964 1.00 97.06 89 ALA A C 1
ATOM 688 O O . ALA A 1 89 ? -3.487 2.821 -0.779 1.00 97.06 89 ALA A O 1
ATOM 689 N N . GLU A 1 90 ? -4.924 1.130 -0.482 1.00 97.31 90 GLU A N 1
ATOM 690 C CA . GLU A 1 90 ? -5.904 1.880 0.300 1.00 97.31 90 GLU A CA 1
ATOM 691 C C . GLU A 1 90 ? -6.142 1.189 1.637 1.00 97.31 90 GLU A C 1
ATOM 693 O O . GLU A 1 90 ? -6.411 -0.010 1.679 1.00 97.31 90 GLU A O 1
ATOM 698 N N . VAL A 1 91 ? -6.051 1.953 2.723 1.00 96.50 91 VAL A N 1
ATOM 699 C CA . VAL A 1 91 ? -6.427 1.524 4.069 1.00 96.50 91 VAL A CA 1
ATOM 700 C C . VAL A 1 91 ? -7.660 2.311 4.493 1.00 96.50 91 VAL A C 1
ATOM 702 O O . VAL A 1 91 ? -7.582 3.531 4.634 1.00 96.50 91 VAL A O 1
ATOM 705 N N . ARG A 1 92 ? -8.772 1.606 4.702 1.00 95.12 92 ARG A N 1
ATOM 706 C CA . ARG A 1 92 ? -10.035 2.142 5.214 1.00 95.12 92 ARG A CA 1
ATOM 707 C C . ARG A 1 92 ? -10.109 1.942 6.725 1.00 95.12 92 ARG A C 1
ATOM 709 O O . ARG A 1 92 ? -9.953 0.816 7.203 1.00 95.12 92 ARG A O 1
ATOM 716 N N . ILE A 1 93 ? -10.298 3.037 7.449 1.00 91.75 93 ILE A N 1
ATOM 717 C CA . ILE A 1 93 ? -10.221 3.147 8.906 1.00 91.75 93 ILE A CA 1
ATOM 718 C C . ILE A 1 93 ? -11.571 3.689 9.402 1.00 91.75 93 ILE A C 1
ATOM 720 O O . ILE A 1 93 ? -11.834 4.874 9.194 1.00 91.75 93 ILE A O 1
ATOM 724 N N . PRO A 1 94 ? -12.395 2.871 10.079 1.00 89.00 94 PRO A N 1
ATOM 725 C CA . PRO A 1 94 ? -13.672 3.322 10.627 1.00 89.00 94 PRO A CA 1
ATOM 726 C C . PRO A 1 94 ? -13.503 4.444 11.649 1.00 89.00 94 PRO A C 1
ATOM 728 O O . PRO A 1 94 ? -12.728 4.312 12.599 1.00 89.00 94 PRO A O 1
ATOM 731 N N . LEU A 1 95 ? -14.259 5.531 11.484 1.00 82.06 95 LEU A N 1
ATOM 732 C CA . LEU A 1 95 ? -14.280 6.659 12.422 1.00 82.06 95 LEU A CA 1
ATOM 733 C C . LEU A 1 95 ? -14.983 6.295 13.736 1.00 82.06 95 LEU A C 1
ATOM 735 O O . LEU A 1 95 ? -14.617 6.806 14.790 1.00 82.06 95 LEU A O 1
ATOM 739 N N . ALA A 1 96 ? -15.961 5.384 13.685 1.00 69.19 96 ALA A N 1
ATOM 740 C CA . ALA A 1 96 ? -16.738 4.930 14.842 1.00 69.19 96 ALA A CA 1
ATOM 741 C C . ALA A 1 96 ? -15.993 3.933 15.761 1.00 69.19 96 ALA A C 1
ATOM 743 O O . ALA A 1 96 ? -16.591 3.359 16.671 1.00 69.19 96 ALA A O 1
ATOM 744 N N . GLY A 1 97 ? -14.696 3.701 15.539 1.00 59.12 97 GLY A N 1
ATOM 745 C CA . GLY A 1 97 ? -13.877 2.830 16.379 1.00 59.12 97 GLY A CA 1
ATOM 746 C C . GLY A 1 97 ? -13.355 3.539 17.629 1.00 59.12 97 GLY A C 1
ATOM 747 O O . GLY A 1 97 ? -13.081 4.738 17.616 1.00 59.12 97 GLY A O 1
ATOM 748 N N . THR A 1 98 ? -13.144 2.786 18.713 1.00 49.03 98 THR A N 1
ATOM 749 C CA . THR A 1 98 ? -12.315 3.243 19.835 1.00 49.03 98 THR A CA 1
ATOM 750 C C . THR A 1 98 ? -10.961 3.677 19.293 1.00 49.03 98 THR A C 1
ATOM 752 O O . THR A 1 98 ? -10.158 2.848 18.858 1.00 49.03 98 THR A O 1
ATOM 755 N N . MET A 1 99 ? -10.712 4.985 19.315 1.00 47.59 99 MET A N 1
ATOM 756 C CA . MET A 1 99 ? -9.387 5.541 19.112 1.00 47.59 99 MET A CA 1
ATOM 757 C C . MET A 1 99 ? -8.540 4.988 20.255 1.00 47.59 99 MET A C 1
ATOM 759 O O . MET A 1 99 ? -8.653 5.452 21.386 1.00 47.59 99 MET A O 1
ATOM 763 N N . PHE A 1 100 ? -7.770 3.928 19.999 1.00 47.25 100 PHE A N 1
ATOM 764 C CA . PHE A 1 100 ? -6.790 3.477 20.975 1.00 47.25 100 PHE A CA 1
ATOM 765 C C . PHE A 1 100 ? -5.853 4.663 21.191 1.00 47.25 100 PHE A C 1
ATOM 767 O O . PHE A 1 100 ? -5.233 5.107 20.216 1.00 47.25 100 PHE A O 1
ATOM 774 N N . PRO A 1 101 ? -5.769 5.216 22.414 1.00 43.47 101 PRO A N 1
ATOM 775 C CA . PRO A 1 101 ? -4.731 6.173 22.707 1.00 43.47 101 PRO A CA 1
ATOM 776 C C . PRO A 1 101 ? -3.430 5.411 22.498 1.00 43.47 101 PRO A C 1
ATOM 778 O O . PRO A 1 101 ? -3.096 4.500 23.252 1.00 43.47 101 PRO A O 1
ATOM 781 N N . ILE A 1 102 ? -2.722 5.726 21.419 1.00 49.34 102 ILE A N 1
ATOM 782 C CA . ILE A 1 102 ? -1.325 5.349 21.330 1.00 49.34 102 ILE A CA 1
ATOM 783 C C . ILE A 1 102 ? -0.656 6.293 22.328 1.00 49.34 102 ILE A C 1
ATOM 785 O O . ILE A 1 102 ? -0.396 7.451 22.000 1.00 49.34 102 ILE A O 1
ATOM 789 N N . GLU A 1 103 ? -0.492 5.847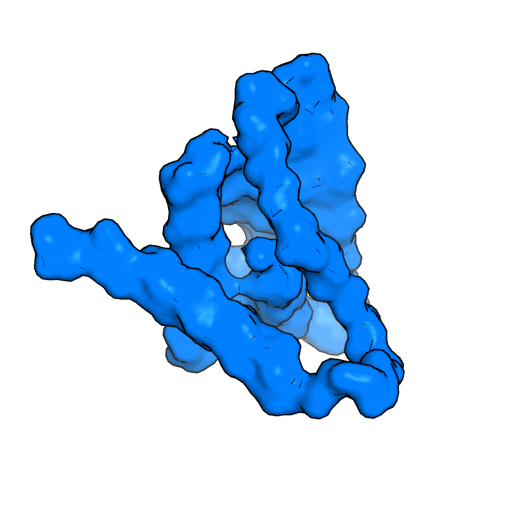 23.576 1.00 40.38 103 GLU A N 1
ATOM 790 C CA . GLU A 1 103 ? 0.376 6.527 24.535 1.00 40.38 103 GLU A CA 1
ATOM 791 C C . GLU A 1 103 ? 1.766 6.604 23.895 1.00 40.38 103 GLU A C 1
ATOM 793 O O . GLU A 1 103 ? 2.475 5.608 23.770 1.00 40.38 103 GLU A O 1
ATOM 798 N N . GLY A 1 104 ? 2.101 7.788 23.387 1.00 46.59 104 GLY A N 1
ATOM 799 C CA . GLY A 1 104 ? 3.304 8.028 22.603 1.00 46.59 104 GLY A CA 1
ATOM 800 C C . GLY A 1 104 ? 3.050 7.953 21.101 1.00 46.59 104 GLY A C 1
ATOM 801 O O . GLY A 1 1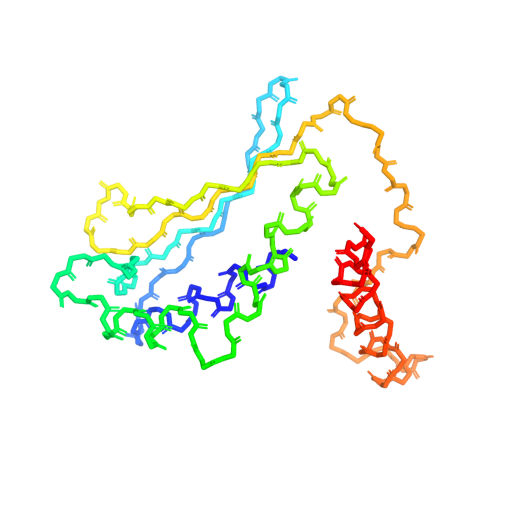04 ? 3.235 6.920 20.455 1.00 46.59 104 GLY A O 1
ATOM 802 N N . SER A 1 105 ? 2.740 9.098 20.493 1.00 41.31 105 SER A N 1
ATOM 803 C CA . SER A 1 105 ? 3.153 9.319 19.112 1.00 41.31 105 SER A CA 1
ATOM 804 C C . SER A 1 105 ? 4.673 9.158 19.062 1.00 41.31 105 SER A C 1
ATOM 806 O O . SER A 1 105 ? 5.399 9.954 19.656 1.00 41.31 105 SER A O 1
ATOM 808 N N . VAL A 1 106 ? 5.166 8.129 18.374 1.00 47.28 106 VAL A N 1
ATOM 809 C CA . VAL A 1 106 ? 6.573 8.100 17.971 1.00 47.28 106 VAL A CA 1
ATOM 810 C C . VAL A 1 106 ? 6.719 9.204 16.933 1.00 47.28 106 VAL A C 1
ATOM 812 O O . VAL A 1 106 ? 6.405 9.006 15.758 1.00 47.28 106 VAL A O 1
ATOM 815 N N . GLU A 1 107 ? 7.120 10.395 17.375 1.00 45.09 107 GLU A N 1
ATOM 816 C CA . GLU A 1 107 ? 7.605 11.410 16.453 1.00 45.09 107 GLU A CA 1
ATOM 817 C C . GLU A 1 107 ? 8.765 10.775 15.679 1.00 45.09 107 GLU A C 1
ATOM 819 O O . GLU A 1 107 ? 9.739 10.290 16.261 1.00 45.09 107 GLU A O 1
ATOM 824 N N . LEU A 1 108 ? 8.636 10.718 14.351 1.00 42.75 108 LEU A N 1
ATOM 825 C CA . LEU A 1 108 ? 9.723 10.346 13.448 1.00 42.75 108 LEU A CA 1
ATOM 826 C C . LEU A 1 108 ? 10.741 11.489 13.443 1.00 42.75 108 LEU A C 1
ATOM 828 O O . LEU A 1 108 ? 10.918 12.189 12.449 1.00 42.75 108 LEU A O 1
ATOM 832 N N . HIS A 1 109 ? 11.394 11.715 14.577 1.00 38.28 109 HIS A N 1
ATOM 833 C CA . HIS A 1 109 ? 12.557 12.568 14.618 1.00 38.28 109 HIS A CA 1
ATOM 834 C C . HIS A 1 109 ? 13.697 11.832 13.932 1.00 38.28 109 HIS A C 1
ATOM 836 O O . HIS A 1 109 ? 14.114 10.745 14.342 1.00 38.28 109 HIS A O 1
ATOM 842 N N . THR A 1 110 ? 14.279 12.475 12.928 1.00 41.09 110 THR A N 1
ATOM 843 C CA . THR A 1 110 ? 15.720 12.391 12.728 1.00 41.09 110 THR A CA 1
ATOM 844 C C . THR A 1 110 ? 16.381 12.836 14.036 1.00 41.09 110 THR A C 1
ATOM 846 O O . THR A 1 110 ? 16.605 14.018 14.248 1.00 41.09 110 THR A O 1
ATOM 849 N N . ILE A 1 111 ? 16.660 11.861 14.910 1.00 43.88 111 ILE A N 1
ATOM 850 C CA . ILE A 1 111 ? 17.520 11.964 16.095 1.00 43.88 111 ILE A CA 1
ATOM 851 C C . ILE A 1 111 ? 16.915 12.832 17.223 1.00 43.88 111 ILE A C 1
ATOM 853 O O . ILE A 1 111 ? 17.165 14.030 17.310 1.00 43.88 111 ILE A O 1
ATOM 857 N N . HIS A 1 112 ? 16.168 12.213 18.147 1.00 41.69 112 HIS A N 1
ATOM 858 C CA . HIS A 1 112 ? 15.884 12.814 19.458 1.00 41.69 112 HIS A CA 1
ATOM 859 C C . HIS A 1 112 ? 17.003 12.403 20.439 1.00 41.69 112 HIS A C 1
ATOM 861 O O . HIS A 1 112 ? 17.167 11.208 20.680 1.00 41.69 112 HIS A O 1
ATOM 867 N N . PRO A 1 113 ? 17.776 13.332 21.031 1.00 46.72 113 PRO A N 1
ATOM 868 C CA . PRO A 1 113 ? 18.970 13.006 21.824 1.00 46.72 113 PRO A CA 1
ATOM 869 C C . PRO A 1 113 ? 18.687 12.246 23.134 1.00 46.72 113 PRO A C 1
ATOM 871 O O . PRO A 1 113 ? 19.617 11.733 23.748 1.00 46.72 113 PRO A O 1
ATOM 874 N N . ALA A 1 114 ? 17.421 12.157 23.559 1.00 47.91 114 ALA A N 1
ATOM 875 C CA . ALA A 1 114 ? 17.014 11.460 24.785 1.00 47.91 114 ALA A CA 1
ATOM 876 C C . ALA A 1 114 ? 16.521 10.014 24.577 1.00 47.91 114 ALA A C 1
ATOM 878 O O . ALA A 1 114 ? 16.280 9.311 25.553 1.00 47.91 114 ALA A O 1
ATOM 879 N N . LEU A 1 115 ? 16.358 9.562 23.330 1.00 45.19 115 LEU A N 1
ATOM 880 C CA . LEU A 1 115 ? 16.017 8.176 23.015 1.00 45.19 115 LEU A CA 1
ATOM 881 C C . LEU A 1 115 ? 17.162 7.621 22.188 1.00 45.19 115 LEU A C 1
ATOM 883 O O . LEU A 1 115 ? 17.410 8.085 21.075 1.00 45.19 115 LEU A O 1
ATOM 887 N N . THR A 1 116 ? 17.888 6.640 22.723 1.00 49.72 116 THR A N 1
ATOM 888 C CA . THR A 1 116 ? 18.864 5.956 21.882 1.00 49.72 116 THR A CA 1
ATOM 889 C C . THR A 1 116 ? 18.101 5.326 20.716 1.00 49.72 116 THR A C 1
ATOM 891 O O . THR A 1 116 ? 17.015 4.772 20.895 1.00 49.72 116 THR A O 1
ATOM 894 N N . THR A 1 117 ? 18.632 5.413 19.497 1.00 51.91 117 THR A N 1
ATOM 895 C CA . THR A 1 117 ? 18.014 4.837 18.288 1.00 51.91 117 THR A CA 1
ATOM 896 C C . THR A 1 117 ? 17.648 3.352 18.472 1.00 51.91 117 THR A C 1
ATOM 898 O O . THR A 1 117 ? 16.744 2.839 17.813 1.00 51.91 117 THR A O 1
ATOM 901 N N . ALA A 1 118 ? 18.329 2.674 19.403 1.00 52.91 118 ALA A N 1
ATOM 902 C CA . ALA A 1 118 ? 18.071 1.303 19.812 1.00 52.91 118 ALA A CA 1
ATOM 903 C C . ALA A 1 118 ? 16.717 1.117 20.520 1.00 52.91 118 ALA A C 1
ATOM 905 O O . ALA A 1 118 ? 16.053 0.121 20.251 1.00 52.91 118 ALA A O 1
ATOM 906 N N . ASP A 1 119 ? 16.267 2.055 21.359 1.00 54.81 119 ASP A N 1
ATOM 907 C CA . ASP A 1 119 ? 15.023 1.910 22.128 1.00 54.81 119 ASP A CA 1
ATOM 908 C C . ASP A 1 119 ? 13.785 2.049 21.237 1.00 54.81 119 ASP A C 1
ATOM 910 O O . ASP A 1 119 ? 12.875 1.222 21.303 1.00 54.81 119 ASP A O 1
ATOM 914 N N . GLY A 1 120 ? 13.778 3.035 20.333 1.00 55.56 120 GLY A N 1
ATOM 915 C CA . GLY A 1 120 ? 12.686 3.220 19.372 1.00 55.56 120 GLY A CA 1
ATOM 916 C C . GLY A 1 120 ? 12.554 2.042 18.402 1.00 55.56 120 GLY A C 1
ATOM 917 O O . GLY A 1 120 ? 11.458 1.517 18.195 1.00 55.56 120 GLY A O 1
ATOM 918 N N . LEU A 1 121 ? 13.681 1.565 17.860 1.00 54.34 121 LEU A N 1
ATOM 919 C CA . LEU A 1 121 ? 13.701 0.393 16.985 1.00 54.34 121 LEU A CA 1
ATOM 920 C C . LEU A 1 121 ? 13.295 -0.880 17.741 1.00 54.34 121 LEU A C 1
ATOM 922 O O . LEU A 1 121 ? 12.536 -1.689 17.211 1.00 54.34 121 LEU A O 1
ATOM 926 N N . ARG A 1 122 ? 13.754 -1.051 18.987 1.00 59.00 122 ARG A N 1
ATOM 927 C CA . ARG A 1 122 ? 13.387 -2.186 19.841 1.00 59.00 122 ARG A CA 1
ATOM 928 C C . ARG A 1 122 ? 11.887 -2.222 20.100 1.00 59.00 122 ARG A C 1
ATOM 930 O O . ARG A 1 122 ? 11.290 -3.280 19.936 1.00 59.00 122 ARG A O 1
ATOM 937 N N . TRP A 1 123 ? 11.268 -1.097 20.454 1.00 60.53 123 TRP A N 1
ATOM 938 C CA . TRP A 1 123 ? 9.818 -1.025 20.651 1.00 60.53 123 TRP A CA 1
ATOM 939 C C . TRP A 1 123 ? 9.041 -1.310 19.373 1.00 60.53 123 TRP A C 1
ATOM 941 O O . TRP A 1 123 ? 8.055 -2.046 19.407 1.00 60.53 123 TRP A O 1
ATOM 951 N N . GLN A 1 124 ? 9.512 -0.797 18.235 1.00 63.69 124 GLN A N 1
ATOM 952 C CA . GLN A 1 124 ? 8.919 -1.118 16.944 1.00 63.69 124 GLN A CA 1
ATOM 953 C C . GLN A 1 124 ? 8.999 -2.626 16.663 1.00 63.69 124 GLN A C 1
ATOM 955 O O . GLN A 1 124 ? 7.985 -3.232 16.340 1.00 63.69 124 GLN A O 1
ATOM 960 N N . ILE A 1 125 ? 10.163 -3.253 16.857 1.00 65.31 125 ILE A N 1
ATOM 961 C CA . ILE A 1 125 ? 10.346 -4.699 16.669 1.00 65.31 125 ILE A CA 1
ATOM 962 C C . ILE A 1 125 ? 9.461 -5.502 17.628 1.00 65.31 125 ILE A C 1
ATOM 964 O O . ILE A 1 125 ? 8.801 -6.435 17.188 1.00 65.31 125 ILE A O 1
ATOM 968 N N . LEU A 1 126 ? 9.409 -5.145 18.914 1.00 64.06 126 LEU A N 1
ATOM 969 C CA . LEU A 1 126 ? 8.579 -5.838 19.905 1.00 64.06 126 LEU A CA 1
ATOM 970 C C . LEU A 1 126 ? 7.090 -5.760 19.556 1.00 64.06 126 LEU A C 1
ATOM 972 O O . LEU A 1 126 ? 6.393 -6.768 19.646 1.00 64.06 126 LEU A O 1
ATOM 976 N N . ARG A 1 127 ? 6.617 -4.596 19.100 1.00 65.94 127 ARG A N 1
ATOM 977 C CA . ARG A 1 127 ? 5.240 -4.418 18.629 1.00 65.94 127 ARG A CA 1
ATOM 978 C C . ARG A 1 127 ? 4.939 -5.295 17.415 1.00 65.94 127 ARG A C 1
ATOM 980 O O . ARG A 1 127 ? 3.910 -5.963 17.395 1.00 65.94 127 ARG A O 1
ATOM 987 N N . GLU A 1 128 ? 5.825 -5.306 16.418 1.00 67.06 128 GLU A N 1
ATOM 988 C CA . GLU A 1 128 ? 5.655 -6.148 15.226 1.00 67.06 128 GLU A CA 1
ATOM 989 C C . GLU A 1 128 ? 5.706 -7.646 15.585 1.00 67.06 128 GLU A C 1
ATOM 991 O O . GLU A 1 128 ? 4.895 -8.421 15.087 1.00 67.06 128 GLU A O 1
ATOM 996 N N . LEU A 1 129 ? 6.609 -8.062 16.484 1.00 65.75 129 LEU A N 1
ATOM 997 C CA . LEU A 1 129 ? 6.705 -9.445 16.962 1.00 65.75 129 LEU A CA 1
ATOM 998 C C . LEU A 1 129 ? 5.451 -9.881 17.726 1.00 65.75 129 LEU A C 1
ATOM 1000 O O . LEU A 1 129 ? 4.952 -10.972 17.472 1.00 65.75 129 LEU A O 1
ATOM 1004 N N . ALA A 1 130 ? 4.909 -9.041 18.611 1.00 65.75 130 ALA A N 1
ATOM 1005 C CA . ALA A 1 130 ? 3.674 -9.344 19.336 1.00 65.75 130 ALA A CA 1
ATOM 1006 C C . ALA A 1 130 ? 2.510 -9.622 18.368 1.00 65.75 130 ALA A C 1
ATOM 1008 O O . ALA A 1 130 ? 1.814 -10.624 18.497 1.00 65.75 130 ALA A O 1
ATOM 1009 N N . LEU A 1 131 ? 2.371 -8.798 17.326 1.00 63.28 131 LEU A N 1
ATOM 1010 C CA . LEU A 1 131 ? 1.336 -8.959 16.297 1.00 63.28 131 LEU A CA 1
ATOM 1011 C C . LEU A 1 131 ? 1.511 -10.212 15.428 1.00 63.28 131 LEU A C 1
ATOM 1013 O O . LEU A 1 131 ? 0.539 -10.705 14.844 1.00 63.28 131 LEU A O 1
ATOM 1017 N N . LEU A 1 132 ? 2.741 -10.709 15.297 1.00 64.56 132 LEU A N 1
ATOM 1018 C CA . LEU A 1 132 ? 3.036 -11.953 14.589 1.00 64.56 132 LEU A CA 1
ATOM 1019 C C . LEU A 1 132 ? 2.783 -13.192 15.462 1.00 64.56 132 LEU A C 1
ATOM 1021 O O . LEU A 1 132 ? 2.357 -14.213 14.923 1.00 64.56 132 LEU A O 1
ATOM 1025 N N . SER A 1 133 ? 3.007 -13.095 16.774 1.00 64.19 133 SER A N 1
ATOM 1026 C CA . SER A 1 133 ? 2.904 -14.211 17.726 1.00 64.19 133 SER A CA 1
ATOM 1027 C C . SER A 1 133 ? 1.478 -14.512 18.204 1.00 64.19 133 SER A C 1
ATOM 1029 O O . SER A 1 133 ? 1.205 -15.645 18.586 1.00 64.19 133 SER A O 1
ATOM 1031 N N . ASP A 1 134 ? 0.552 -13.552 18.131 1.00 56.31 134 ASP A N 1
ATOM 1032 C CA . ASP A 1 134 ? -0.803 -13.625 18.721 1.00 56.31 134 ASP A CA 1
ATOM 1033 C C . ASP A 1 134 ? -1.765 -14.667 18.088 1.00 56.31 134 ASP A C 1
ATOM 1035 O O . ASP A 1 134 ? -2.964 -14.652 18.348 1.00 56.31 134 ASP A O 1
ATOM 1039 N N . LYS A 1 135 ? -1.285 -15.560 17.205 1.00 48.12 135 LYS A N 1
ATOM 1040 C CA . LYS A 1 135 ? -2.081 -16.648 16.590 1.00 48.12 135 LYS A CA 1
ATOM 1041 C C . LYS A 1 135 ? -1.305 -17.963 16.414 1.00 48.12 135 LYS A C 1
ATOM 1043 O O . LYS A 1 135 ? -1.382 -18.576 15.350 1.00 48.12 135 LYS A O 1
ATOM 1048 N N . MET A 1 136 ? -0.521 -18.365 17.414 1.00 37.28 136 MET A N 1
ATOM 1049 C CA . MET A 1 136 ? 0.056 -19.720 17.487 1.00 37.28 136 MET A CA 1
ATOM 1050 C C . MET A 1 136 ? -0.762 -20.705 18.348 1.00 37.28 136 MET A C 1
ATOM 1052 O O . MET A 1 136 ? -0.257 -21.778 18.671 1.00 37.28 136 MET A O 1
ATOM 1056 N N . GLU A 1 137 ? -2.020 -20.379 18.655 1.00 33.16 137 GLU A N 1
ATOM 1057 C CA . GLU A 1 137 ? -3.020 -21.311 19.204 1.00 33.16 137 GLU A CA 1
ATOM 1058 C C . GLU A 1 137 ? -4.136 -21.585 18.191 1.00 33.16 137 GLU A C 1
ATOM 1060 O O . GLU A 1 137 ? -4.568 -20.624 17.505 1.00 33.16 137 GLU A O 1
#

pLDDT: mean 78.4, std 19.01, range [33.16, 97.31]

Foldseek 3Di:
DVVLQVVLQVLQADVVWDWDWDWDDDPWKIKTKIKTQGQAALDDPCNVVSCCRRQNDPNVSVVLVVLVCVVQVKDWDWDADPDHGIIMIMIIHTPPGPPDPPPDDPDPDPDDPVDDPCNVVVVVVVVSVCSVPVPPD

Secondary structure (DSSP, 8-state):
-HHHHHHHHHHHSPTT--EEEEEEE-SSEEEEEEEE-SS--S-GGGHHHHIIIIITTT-HHHHHHHHHHHHHT-EEEEEE-SSSS-EEEEEEEETTS-----SS-----S--TTS-HHHHHHHHHHHHHHHHHTT--

Sequence (137 aa):
MLFHLLSNALRAVSPGGQIKIRLTRDDEDLYLIVEDDGCGLPTGENWMENRRRFLGGVQAGLLLCRRYCAHMGWVLSLTPRGAGSGTRAEVRIPLAGTMFPIEGSVELHTIHPALTTADGLRWQILRELALLSDKME

Radius of gyration: 16.46 Å; chains: 1; bounding box: 38×34×42 Å